Protein AF-A0A662CK66-F1 (afdb_monomer_lite)

Sequence (88 aa):
MSSEHLSEIEKKALIEFRRRLEELFGGALMAVRLFGSKARGDFVEGSDVDVAVVVKGPLDRETVEKIYEVAFDINFAADYAFYLWDRK

Foldseek 3Di:
DPLVLPDPLRVVLLVQLVVVCCVVQPPQWPDKDWDDCSVVVNDDPPDDTDIDTGGHDDPDPVVVVSSVVSNVVSCVVSVHDDDDDDDD

Secondary structure (DSSP, 8-state):
--GGG--HHHHHHHHHHHHHHHHHHGGGEEEEEEEHHHHHT-PPTT---EEEEEESS---HHHHHHHHHHHHHHHHHHT---------

Structure (mmCIF, N/CA/C/O backbone):
data_AF-A0A662CK66-F1
#
_entry.id   AF-A0A662CK66-F1
#
loop_
_atom_site.group_PDB
_atom_site.id
_atom_site.type_symbol
_atom_site.label_atom_id
_atom_site.label_alt_id
_atom_site.label_comp_id
_atom_site.label_asym_id
_atom_site.label_entity_id
_atom_site.label_seq_id
_atom_site.pdbx_PDB_ins_code
_atom_site.Cartn_x
_atom_site.Cartn_y
_atom_site.Cartn_z
_atom_site.occupancy
_atom_site.B_iso_or_equiv
_atom_site.auth_seq_id
_atom_site.auth_comp_id
_atom_site.auth_asym_id
_atom_site.auth_atom_id
_atom_site.pdbx_PDB_model_num
ATOM 1 N N . MET A 1 1 ? -0.331 -14.792 -6.312 1.00 47.12 1 MET A N 1
ATOM 2 C CA . MET A 1 1 ? -0.173 -13.516 -7.038 1.00 47.12 1 MET A CA 1
ATOM 3 C C . MET A 1 1 ? 0.869 -13.769 -8.100 1.00 47.12 1 MET A C 1
ATOM 5 O O . MET A 1 1 ? 1.969 -14.140 -7.715 1.00 47.12 1 MET A O 1
ATOM 9 N N . SER A 1 2 ? 0.544 -13.682 -9.388 1.00 50.19 2 SER A N 1
ATOM 10 C CA . SER A 1 2 ? 1.569 -13.743 -10.434 1.00 50.19 2 SER A CA 1
ATOM 11 C C . SER A 1 2 ? 2.347 -12.426 -10.398 1.00 50.19 2 SER A C 1
ATOM 13 O O . SER A 1 2 ? 2.039 -11.473 -11.098 1.00 50.19 2 SER A O 1
ATOM 15 N N . SER A 1 3 ? 3.347 -12.352 -9.518 1.00 63.66 3 SER A N 1
ATOM 16 C CA . SER A 1 3 ? 4.348 -11.276 -9.452 1.00 63.66 3 SER A CA 1
ATOM 17 C C . SER A 1 3 ? 5.378 -11.379 -10.588 1.00 63.66 3 SER A C 1
ATOM 19 O O . SER A 1 3 ? 6.493 -10.878 -10.477 1.00 63.66 3 SER A O 1
ATOM 21 N N . GLU A 1 4 ? 5.012 -12.066 -11.668 1.00 76.81 4 GLU A N 1
ATOM 22 C CA . GLU A 1 4 ? 5.872 -12.457 -12.784 1.00 76.81 4 GLU A CA 1
ATOM 23 C C . GLU A 1 4 ? 6.342 -11.242 -13.595 1.00 76.81 4 GLU A C 1
ATOM 25 O O . GLU A 1 4 ? 7.433 -11.243 -14.152 1.00 76.81 4 GLU A O 1
ATOM 30 N N . HIS A 1 5 ? 5.549 -10.171 -13.572 1.00 88.06 5 HIS A N 1
ATOM 31 C CA . HIS A 1 5 ? 5.787 -8.912 -14.280 1.00 88.06 5 HIS A CA 1
ATOM 32 C C . HIS A 1 5 ? 6.372 -7.800 -13.400 1.00 88.06 5 HIS A C 1
ATOM 34 O O . HIS A 1 5 ? 6.492 -6.659 -13.846 1.00 88.06 5 HIS A O 1
ATOM 40 N N . LEU A 1 6 ? 6.706 -8.118 -12.146 1.00 89.44 6 LEU A N 1
ATOM 41 C CA . LEU A 1 6 ? 7.283 -7.164 -11.207 1.00 89.44 6 LEU A CA 1
ATOM 42 C C . LEU A 1 6 ? 8.805 -7.303 -11.156 1.00 89.44 6 LEU A C 1
ATOM 44 O O . LEU A 1 6 ? 9.340 -8.414 -11.086 1.00 89.44 6 LEU A O 1
ATOM 48 N N . SER A 1 7 ? 9.499 -6.172 -11.114 1.00 90.38 7 SER A N 1
ATOM 49 C CA . SER A 1 7 ? 10.915 -6.109 -10.772 1.00 90.38 7 SER A CA 1
ATOM 50 C C . SER A 1 7 ? 11.146 -6.540 -9.320 1.00 90.38 7 SER A C 1
ATOM 52 O O . SER A 1 7 ? 10.237 -6.559 -8.486 1.00 90.38 7 SER A O 1
ATOM 54 N N . GLU A 1 8 ? 12.393 -6.858 -8.978 1.00 89.19 8 GLU A N 1
ATOM 55 C CA . GLU A 1 8 ? 12.746 -7.219 -7.601 1.00 89.19 8 GLU A CA 1
ATOM 56 C C . GLU A 1 8 ? 12.527 -6.067 -6.609 1.00 89.19 8 GLU A C 1
ATOM 58 O O . GLU A 1 8 ? 12.203 -6.311 -5.447 1.00 89.19 8 GLU A O 1
ATOM 63 N N . ILE A 1 9 ? 12.659 -4.815 -7.059 1.00 90.06 9 ILE A N 1
ATOM 64 C CA . ILE A 1 9 ? 12.388 -3.629 -6.235 1.00 90.06 9 ILE A CA 1
ATOM 65 C C . ILE A 1 9 ? 10.882 -3.508 -5.983 1.00 90.06 9 ILE A C 1
ATOM 67 O O . ILE A 1 9 ? 10.468 -3.391 -4.832 1.00 90.06 9 ILE A O 1
ATOM 71 N N . GLU A 1 10 ? 10.061 -3.638 -7.028 1.00 91.44 10 GLU A N 1
ATOM 72 C CA . GLU A 1 10 ? 8.596 -3.595 -6.920 1.00 91.44 10 GLU A CA 1
ATOM 73 C C . GLU A 1 10 ? 8.076 -4.716 -6.004 1.00 91.44 10 GLU A C 1
ATOM 75 O O . GLU A 1 10 ? 7.243 -4.478 -5.131 1.00 91.44 10 GLU A O 1
ATOM 80 N N . LYS A 1 11 ? 8.615 -5.938 -6.124 1.00 91.50 11 LYS A N 1
ATOM 81 C CA . LYS A 1 11 ? 8.267 -7.054 -5.227 1.00 91.50 11 LYS A CA 1
ATOM 82 C C . LYS A 1 11 ? 8.578 -6.728 -3.768 1.00 91.50 11 LYS A C 1
ATOM 84 O O . LYS A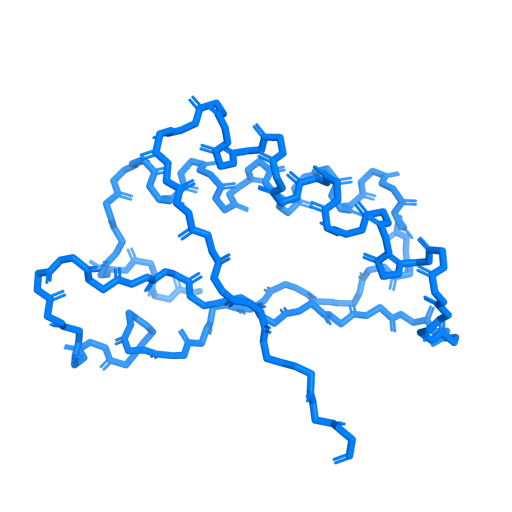 1 11 ? 7.733 -6.962 -2.904 1.00 91.50 11 LYS A O 1
ATOM 89 N N . LYS A 1 12 ? 9.769 -6.191 -3.484 1.00 91.12 12 LYS A N 1
ATOM 90 C CA . LYS A 1 12 ? 10.170 -5.804 -2.121 1.00 91.12 12 LYS A CA 1
ATOM 91 C C . LYS A 1 12 ? 9.275 -4.698 -1.565 1.00 91.12 12 LYS A C 1
ATOM 93 O O . LYS A 1 12 ? 8.819 -4.822 -0.431 1.00 91.12 12 LYS A O 1
ATOM 98 N N . ALA A 1 13 ? 8.973 -3.682 -2.372 1.00 91.94 13 ALA A N 1
ATOM 99 C CA . ALA A 1 13 ? 8.072 -2.596 -2.002 1.00 91.94 13 ALA A CA 1
ATOM 100 C C . ALA A 1 13 ? 6.672 -3.119 -1.642 1.00 91.94 13 ALA A C 1
ATOM 102 O O . ALA A 1 13 ? 6.139 -2.767 -0.595 1.00 91.94 13 ALA A O 1
ATOM 103 N N . LEU A 1 14 ? 6.102 -4.028 -2.442 1.00 92.88 14 LEU A N 1
ATOM 104 C CA . LEU A 1 14 ? 4.785 -4.612 -2.160 1.00 92.88 14 LEU A CA 1
ATOM 105 C C . LEU A 1 14 ? 4.763 -5.499 -0.912 1.00 92.88 14 LEU A C 1
ATOM 107 O O . LEU A 1 14 ? 3.770 -5.500 -0.182 1.00 92.88 14 LEU A O 1
ATOM 111 N N . ILE A 1 15 ? 5.832 -6.262 -0.666 1.00 93.31 15 ILE A N 1
ATOM 112 C CA . ILE A 1 15 ? 5.961 -7.073 0.552 1.00 93.31 15 ILE A CA 1
ATOM 113 C C . ILE A 1 15 ? 5.982 -6.164 1.781 1.00 93.31 15 ILE A C 1
ATOM 115 O O . ILE A 1 15 ? 5.239 -6.409 2.731 1.00 93.31 15 ILE A O 1
ATOM 119 N N . GLU A 1 16 ? 6.786 -5.102 1.746 1.00 94.75 16 GLU A N 1
ATOM 120 C CA . GLU A 1 16 ? 6.887 -4.145 2.846 1.00 94.75 16 GLU A CA 1
ATOM 121 C C . GLU A 1 16 ? 5.583 -3.361 3.044 1.00 94.75 16 GLU A C 1
ATOM 123 O O . GLU A 1 16 ? 5.129 -3.200 4.177 1.00 94.75 16 GLU A O 1
ATOM 128 N N . PHE A 1 17 ? 4.929 -2.952 1.953 1.00 95.38 17 PHE A N 1
ATOM 129 C CA . PHE A 1 17 ? 3.638 -2.265 1.989 1.00 95.38 17 PHE A CA 1
ATOM 130 C C . PHE A 1 17 ? 2.590 -3.132 2.667 1.00 95.38 17 PHE A C 1
ATOM 132 O O . PHE A 1 17 ? 1.964 -2.712 3.638 1.00 95.38 17 PHE A O 1
ATOM 139 N N . ARG A 1 18 ? 2.461 -4.389 2.227 1.00 95.31 18 ARG A N 1
ATOM 140 C CA . ARG A 1 18 ? 1.549 -5.344 2.855 1.00 95.31 18 ARG A CA 1
ATOM 141 C C . ARG A 1 18 ? 1.874 -5.536 4.337 1.00 95.31 18 ARG A C 1
ATOM 143 O O . ARG A 1 18 ? 0.949 -5.491 5.139 1.00 95.31 18 ARG A O 1
ATOM 150 N N . ARG A 1 19 ? 3.147 -5.721 4.701 1.00 96.56 19 ARG A N 1
ATOM 151 C CA . ARG A 1 19 ? 3.567 -5.925 6.098 1.00 96.56 19 ARG A CA 1
ATOM 152 C C . ARG A 1 19 ? 3.155 -4.750 6.989 1.00 96.56 19 ARG A C 1
ATOM 154 O O . ARG A 1 19 ? 2.554 -4.964 8.035 1.00 96.56 19 ARG A O 1
ATOM 161 N N . ARG A 1 20 ? 3.420 -3.511 6.564 1.00 97.12 20 ARG A N 1
ATOM 162 C CA . ARG A 1 20 ? 3.049 -2.309 7.331 1.00 97.12 20 ARG A CA 1
ATOM 163 C C . ARG A 1 20 ? 1.535 -2.142 7.451 1.00 97.12 20 ARG A C 1
ATOM 165 O O . ARG A 1 20 ? 1.044 -1.784 8.516 1.00 97.12 20 ARG A O 1
ATOM 172 N N . LEU A 1 21 ? 0.776 -2.448 6.397 1.00 96.19 21 LEU A N 1
ATOM 173 C CA . LEU A 1 21 ? -0.688 -2.443 6.474 1.00 96.19 21 LEU A CA 1
ATOM 174 C C . LEU A 1 21 ? -1.226 -3.535 7.412 1.00 96.19 21 LEU A C 1
ATOM 176 O O . LEU A 1 21 ? -2.204 -3.299 8.118 1.00 96.19 21 LEU A O 1
ATOM 180 N N . GLU A 1 22 ? -0.601 -4.715 7.442 1.00 96.69 22 GLU A N 1
ATOM 181 C CA . GLU A 1 22 ? -0.946 -5.787 8.386 1.00 96.69 22 GLU A CA 1
ATOM 182 C C . GLU A 1 22 ? -0.691 -5.360 9.834 1.00 96.69 22 GLU A C 1
ATOM 184 O O . GLU A 1 22 ? -1.500 -5.660 10.708 1.00 96.69 22 GLU A O 1
ATOM 189 N N . GLU A 1 23 ? 0.377 -4.606 10.087 1.00 96.94 23 GLU A N 1
ATOM 190 C CA . GLU A 1 23 ? 0.680 -4.047 11.409 1.00 96.94 23 GLU A CA 1
ATOM 191 C C . GLU A 1 23 ? -0.308 -2.953 11.827 1.00 96.94 23 GLU A C 1
ATOM 193 O O . GLU A 1 23 ? -0.741 -2.930 12.978 1.00 96.94 23 GLU A O 1
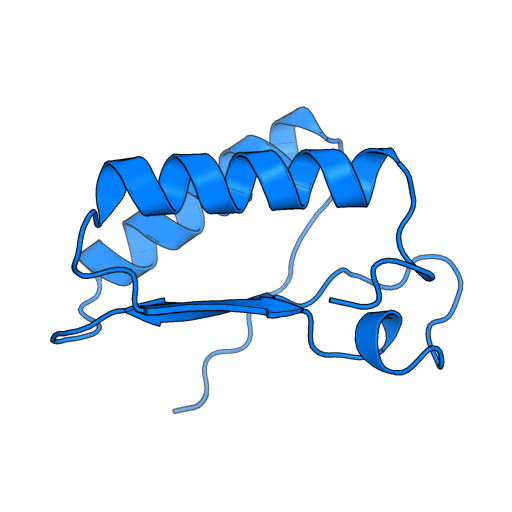ATOM 198 N N . LEU A 1 24 ? -0.704 -2.078 10.898 1.00 94.75 24 LEU A N 1
ATOM 199 C CA . LEU A 1 24 ? -1.638 -0.983 11.174 1.00 94.75 24 LEU A CA 1
ATOM 200 C C . LEU A 1 24 ? -3.077 -1.457 11.387 1.00 94.75 24 LEU A C 1
ATOM 202 O O . LEU A 1 24 ? -3.763 -0.972 12.286 1.00 94.75 24 LEU A O 1
ATOM 206 N N . PHE A 1 25 ? -3.553 -2.371 10.542 1.00 94.38 25 PHE A N 1
ATOM 207 C CA . PHE A 1 25 ? -4.966 -2.753 10.503 1.00 94.38 25 PHE A CA 1
ATOM 208 C C . PHE A 1 25 ? -5.239 -4.132 11.108 1.00 94.38 25 PHE A C 1
ATOM 210 O O . PHE A 1 25 ? -6.397 -4.461 11.372 1.00 94.38 25 PHE A O 1
ATOM 217 N N . GLY A 1 26 ? -4.212 -4.953 11.346 1.00 94.00 26 GLY A N 1
ATOM 218 C CA . GLY A 1 26 ? -4.356 -6.287 11.924 1.00 94.00 26 GLY A CA 1
ATOM 219 C C . GLY A 1 26 ? -5.418 -7.120 11.203 1.00 94.00 26 GLY A C 1
ATOM 220 O O . GLY A 1 26 ? -5.460 -7.196 9.976 1.00 94.00 26 GLY A O 1
ATOM 221 N N . GLY A 1 27 ? -6.343 -7.702 11.973 1.00 93.44 27 GLY A N 1
ATOM 222 C CA . GLY A 1 27 ? -7.454 -8.500 11.438 1.00 93.44 27 GLY A CA 1
ATOM 223 C C . GLY A 1 27 ? -8.495 -7.718 10.621 1.00 93.44 27 GLY A C 1
ATOM 224 O O . GLY A 1 27 ? -9.393 -8.336 10.047 1.00 93.44 27 GLY A O 1
ATOM 225 N N . ALA A 1 28 ? -8.408 -6.385 10.567 1.00 94.19 28 ALA A N 1
ATOM 226 C CA . ALA A 1 28 ? -9.239 -5.568 9.689 1.00 94.19 28 ALA A CA 1
ATOM 227 C C . ALA A 1 28 ? -8.693 -5.509 8.253 1.00 94.19 28 ALA A C 1
ATOM 229 O O . ALA A 1 28 ? -9.476 -5.251 7.341 1.00 94.19 28 ALA A O 1
ATOM 230 N N . LEU A 1 29 ? -7.407 -5.791 8.004 1.00 96.31 29 LEU A N 1
ATOM 231 C CA . LEU A 1 29 ? -6.897 -5.889 6.635 1.00 96.31 29 LEU A CA 1
ATOM 232 C C . LEU A 1 29 ? -7.410 -7.177 5.982 1.00 96.31 29 LEU A C 1
ATOM 234 O O . LEU A 1 29 ? -7.001 -8.282 6.330 1.00 96.31 29 LEU A O 1
ATOM 238 N N . MET A 1 30 ? -8.306 -7.043 5.009 1.00 95.38 30 MET A N 1
ATOM 239 C CA . MET A 1 30 ? -8.916 -8.187 4.329 1.00 95.38 30 MET A CA 1
ATOM 240 C C . MET A 1 30 ? -8.088 -8.627 3.123 1.00 95.38 30 MET A C 1
ATOM 242 O O . MET A 1 30 ? -7.940 -9.824 2.864 1.00 95.38 30 MET A O 1
ATOM 246 N N . ALA A 1 31 ? -7.557 -7.671 2.357 1.00 93.25 31 ALA A N 1
ATOM 247 C CA . ALA A 1 31 ? -6.756 -7.977 1.183 1.00 93.25 31 ALA A CA 1
ATOM 248 C C . ALA A 1 31 ? -5.851 -6.818 0.756 1.00 93.25 31 ALA A C 1
ATOM 250 O O . ALA A 1 31 ? -6.214 -5.652 0.852 1.00 93.25 31 ALA A O 1
ATOM 251 N N . VAL A 1 32 ? -4.710 -7.183 0.174 1.00 94.12 32 VAL A N 1
ATOM 252 C CA . VAL A 1 32 ? -3.877 -6.329 -0.679 1.00 94.12 32 VAL A CA 1
ATOM 253 C C . VAL A 1 32 ? -3.723 -7.076 -2.003 1.00 94.12 32 VAL A C 1
ATOM 255 O O . VAL A 1 32 ? -3.375 -8.266 -1.996 1.00 94.12 32 VAL A O 1
ATOM 258 N N . ARG A 1 33 ? -4.088 -6.460 -3.131 1.00 92.94 33 ARG A N 1
ATOM 259 C CA . ARG A 1 33 ? -4.155 -7.117 -4.449 1.00 92.94 33 ARG A CA 1
ATOM 260 C C . ARG A 1 33 ? -3.523 -6.258 -5.536 1.00 92.94 33 ARG A C 1
ATOM 262 O O . ARG A 1 33 ? -3.922 -5.117 -5.709 1.00 92.94 33 ARG A O 1
ATOM 269 N N . LEU A 1 34 ? -2.590 -6.837 -6.291 1.00 91.88 34 LEU A N 1
ATOM 270 C CA . LEU A 1 34 ? -2.082 -6.228 -7.519 1.00 91.88 34 LEU A CA 1
ATOM 271 C C . LEU A 1 34 ? -3.209 -6.180 -8.558 1.00 91.88 34 LEU A C 1
ATOM 273 O O . LEU A 1 34 ? -3.902 -7.182 -8.758 1.00 91.88 34 LEU A O 1
ATOM 277 N N . PHE A 1 35 ? -3.372 -5.038 -9.213 1.00 91.38 35 PHE A N 1
ATOM 278 C CA . PHE A 1 35 ? -4.244 -4.872 -10.368 1.00 91.38 35 PHE A CA 1
ATOM 279 C C . PHE A 1 35 ? -3.509 -4.085 -11.461 1.00 91.38 35 PHE A C 1
ATOM 281 O O . PHE A 1 35 ? -2.281 -4.017 -11.461 1.00 91.38 35 PHE A O 1
ATOM 288 N N . GLY A 1 36 ? -4.240 -3.570 -12.446 1.00 91.19 36 GLY A N 1
ATOM 289 C CA . GLY A 1 36 ? -3.640 -2.733 -13.480 1.00 91.19 36 GLY A CA 1
ATOM 290 C C . GLY A 1 36 ? -2.804 -3.509 -14.495 1.00 91.19 36 GLY A C 1
ATOM 291 O O . GLY A 1 36 ? -2.963 -4.723 -14.666 1.00 91.19 36 GLY A O 1
ATOM 292 N N . SER A 1 37 ? -1.964 -2.787 -15.231 1.00 93.25 37 SER A N 1
ATOM 293 C CA . SER A 1 37 ? -1.272 -3.328 -16.406 1.00 93.25 37 SER A CA 1
ATOM 294 C C . SER A 1 37 ? -0.199 -4.359 -16.047 1.00 93.25 37 SER A C 1
ATOM 296 O O . SER A 1 37 ? -0.082 -5.404 -16.686 1.00 93.25 37 SER A O 1
ATOM 298 N N . LYS A 1 38 ? 0.521 -4.136 -14.942 1.00 92.25 38 LYS A N 1
ATOM 299 C CA . LYS A 1 38 ? 1.504 -5.085 -14.396 1.00 92.25 38 LYS A CA 1
ATOM 300 C C . LYS A 1 38 ? 0.855 -6.405 -13.975 1.00 92.25 38 LYS A C 1
ATOM 302 O O . LYS A 1 38 ? 1.456 -7.456 -14.158 1.00 92.25 38 LYS A O 1
ATOM 307 N N . ALA A 1 39 ? -0.380 -6.387 -13.465 1.00 91.56 39 ALA A N 1
ATOM 308 C CA . ALA A 1 39 ? -1.107 -7.623 -13.161 1.00 91.56 39 ALA A CA 1
ATOM 309 C C . ALA A 1 39 ? -1.524 -8.398 -14.420 1.00 91.56 39 ALA A C 1
ATOM 311 O O . ALA A 1 39 ? -1.548 -9.626 -14.395 1.00 91.56 39 ALA A O 1
ATOM 312 N N . ARG A 1 40 ? -1.892 -7.687 -15.495 1.00 92.94 40 ARG A N 1
ATOM 313 C CA . ARG A 1 40 ? -2.360 -8.288 -16.756 1.00 92.94 40 ARG A CA 1
ATOM 314 C C . ARG A 1 40 ? -1.229 -8.688 -17.703 1.00 92.94 40 ARG A C 1
ATOM 316 O O . ARG A 1 40 ? -1.470 -9.485 -18.603 1.00 92.94 40 ARG A O 1
ATOM 323 N N . GLY A 1 41 ? -0.033 -8.132 -17.515 1.00 91.38 41 GLY A N 1
ATOM 324 C CA . GLY A 1 41 ? 1.115 -8.348 -18.395 1.00 91.38 41 GLY A CA 1
ATOM 325 C C . GLY A 1 41 ? 1.125 -7.467 -19.649 1.00 91.38 41 GLY A C 1
ATOM 326 O O . GLY A 1 41 ? 1.953 -7.685 -20.524 1.00 91.38 41 GLY A O 1
ATOM 327 N N . ASP A 1 42 ? 0.242 -6.467 -19.740 1.00 92.75 42 ASP A N 1
ATOM 328 C CA . ASP A 1 42 ? 0.154 -5.502 -20.850 1.00 92.75 42 ASP A CA 1
ATOM 329 C C . ASP A 1 42 ? 0.794 -4.141 -20.501 1.00 92.75 42 ASP A C 1
ATOM 331 O O . ASP A 1 42 ? 0.443 -3.104 -21.065 1.00 92.75 42 ASP A O 1
ATOM 335 N N . PHE A 1 43 ? 1.725 -4.133 -19.543 1.00 92.06 43 PHE A N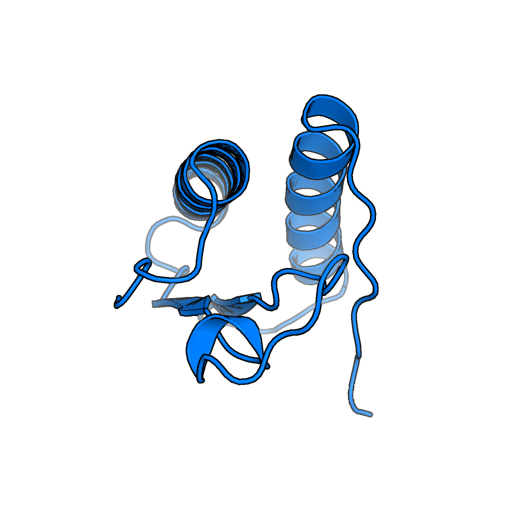 1
ATOM 336 C CA . PHE A 1 43 ? 2.455 -2.942 -19.115 1.00 92.0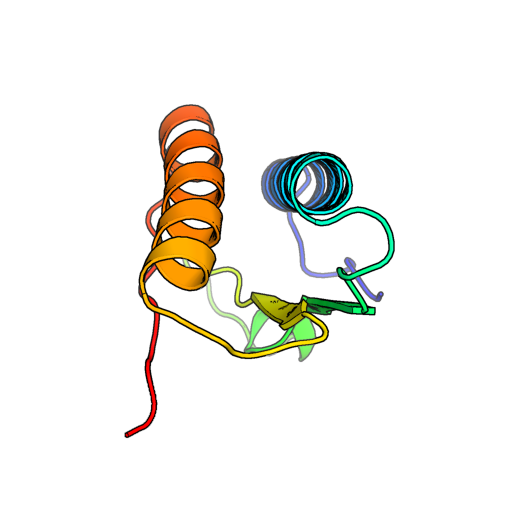6 43 PHE A CA 1
ATOM 337 C C . PHE A 1 43 ? 3.530 -2.529 -20.129 1.00 92.06 43 PHE A C 1
ATOM 339 O O . PHE A 1 43 ? 4.136 -3.360 -20.804 1.00 92.06 43 PHE A O 1
ATOM 346 N N . VAL A 1 44 ? 3.802 -1.228 -20.191 1.00 90.38 44 VAL A N 1
ATOM 347 C CA . VAL A 1 44 ? 4.925 -0.647 -20.941 1.00 90.38 44 VAL A CA 1
ATOM 348 C C . VAL A 1 44 ? 6.052 -0.237 -19.992 1.00 90.38 44 VAL A C 1
ATOM 350 O O . VAL A 1 44 ? 5.851 -0.151 -18.776 1.00 90.38 44 VAL A O 1
ATOM 353 N N . GLU A 1 45 ? 7.243 0.021 -20.531 1.00 86.56 45 GLU A N 1
ATOM 354 C CA . GLU A 1 45 ? 8.354 0.574 -19.751 1.00 86.56 45 GLU A CA 1
ATOM 355 C C . GLU A 1 45 ? 7.917 1.854 -19.018 1.00 86.56 45 GLU A C 1
ATOM 357 O O . GLU A 1 45 ? 7.232 2.703 -19.586 1.00 86.56 45 GLU A O 1
ATOM 362 N N . GLY A 1 46 ? 8.256 1.951 -17.731 1.00 83.25 46 GLY A N 1
ATOM 363 C CA . GLY A 1 46 ? 7.830 3.057 -16.869 1.00 83.25 46 GLY A CA 1
ATOM 364 C C . GLY A 1 46 ? 6.387 2.983 -16.353 1.00 83.25 46 GLY A C 1
ATOM 365 O O . GLY A 1 46 ? 5.946 3.936 -15.726 1.00 83.25 46 GLY A O 1
ATOM 366 N N . SER A 1 47 ? 5.642 1.894 -16.588 1.00 89.00 47 SER A N 1
ATOM 367 C CA . SER A 1 47 ? 4.302 1.733 -15.991 1.00 89.00 47 SER A CA 1
ATOM 368 C C . SER A 1 47 ? 4.360 1.598 -14.470 1.00 89.00 47 SER A C 1
ATOM 370 O O . SER A 1 47 ? 5.167 0.816 -13.957 1.00 89.00 47 SER A O 1
ATOM 372 N N . ASP A 1 48 ? 3.426 2.264 -13.793 1.00 89.38 48 ASP A N 1
ATOM 373 C CA . ASP A 1 48 ? 3.228 2.195 -12.344 1.00 89.38 48 ASP A CA 1
ATOM 374 C C . ASP A 1 48 ? 2.765 0.801 -11.868 1.00 89.38 48 ASP A C 1
ATOM 376 O O . ASP A 1 48 ? 2.341 -0.063 -12.646 1.00 89.38 48 ASP A O 1
ATOM 380 N N . VAL A 1 49 ? 2.837 0.589 -10.551 1.00 90.12 49 VAL A N 1
ATOM 381 C CA . VAL A 1 49 ? 2.331 -0.607 -9.864 1.00 90.12 49 VAL A CA 1
ATOM 382 C C . VAL A 1 49 ? 1.023 -0.274 -9.149 1.00 90.12 49 VAL A C 1
ATOM 384 O O . VAL A 1 49 ? 1.015 0.421 -8.138 1.00 90.12 49 VAL A O 1
ATOM 387 N N . ASP A 1 50 ? -0.083 -0.833 -9.633 1.00 91.00 50 ASP A N 1
ATOM 388 C CA . ASP A 1 50 ? -1.415 -0.583 -9.081 1.00 91.00 50 ASP A CA 1
ATOM 389 C C . ASP A 1 50 ? -1.805 -1.609 -8.000 1.00 91.00 50 ASP A C 1
ATOM 391 O O . ASP A 1 50 ? -1.799 -2.824 -8.238 1.00 91.00 50 ASP A O 1
ATOM 395 N N . VAL A 1 51 ? -2.204 -1.142 -6.809 1.00 92.69 51 VAL A N 1
ATOM 396 C CA . VAL A 1 51 ? -2.576 -2.008 -5.671 1.00 92.69 51 VAL A CA 1
ATOM 397 C C . VAL A 1 51 ? -3.919 -1.625 -5.059 1.00 92.69 51 VAL A C 1
ATOM 399 O O . VAL A 1 51 ? -4.136 -0.491 -4.648 1.00 92.69 51 VAL A O 1
ATOM 402 N N . ALA A 1 52 ? -4.827 -2.593 -4.964 1.00 93.12 52 ALA A N 1
ATOM 403 C CA . ALA A 1 52 ? -6.101 -2.453 -4.279 1.00 93.12 52 ALA A CA 1
ATOM 404 C C . ALA A 1 52 ? -5.964 -2.939 -2.832 1.00 93.12 52 ALA A C 1
ATOM 406 O O . ALA A 1 52 ? -5.539 -4.075 -2.587 1.00 93.12 52 ALA A O 1
ATOM 407 N N . VAL A 1 53 ? -6.361 -2.094 -1.882 1.00 94.62 53 VAL A N 1
ATOM 408 C CA . VAL A 1 53 ? -6.387 -2.405 -0.449 1.00 94.62 53 VAL A CA 1
ATOM 409 C C . VAL A 1 53 ? -7.840 -2.530 -0.001 1.00 94.62 53 VAL A C 1
ATOM 411 O O . VAL A 1 53 ? -8.653 -1.644 -0.242 1.00 94.62 53 VAL A O 1
ATOM 414 N N . VAL A 1 54 ? -8.172 -3.644 0.646 1.00 94.06 54 VAL A N 1
ATOM 415 C CA . VAL A 1 54 ? -9.504 -3.916 1.194 1.00 94.06 54 VAL A CA 1
ATOM 416 C C . VAL A 1 54 ? -9.383 -4.008 2.705 1.00 94.06 54 VAL A C 1
ATOM 418 O O . VAL A 1 54 ? -8.710 -4.904 3.222 1.00 94.06 54 VAL A O 1
ATOM 421 N N . VAL A 1 55 ? -10.057 -3.103 3.407 1.00 93.62 55 VAL A N 1
ATOM 422 C CA . VAL A 1 55 ? -10.097 -3.041 4.872 1.00 93.62 55 VAL A CA 1
ATOM 423 C C . VAL A 1 55 ? -11.541 -3.215 5.334 1.00 93.62 55 VAL A C 1
ATOM 425 O O . VAL A 1 55 ? -12.479 -2.748 4.690 1.00 93.62 55 VAL A O 1
ATOM 428 N N . LYS A 1 56 ? -11.736 -3.929 6.438 1.00 92.56 56 LYS A N 1
ATOM 429 C CA . LYS A 1 56 ? -13.031 -4.102 7.087 1.00 92.56 56 LYS A CA 1
ATOM 430 C C . LYS A 1 56 ? -13.347 -2.875 7.939 1.00 92.56 56 LYS A C 1
ATOM 432 O O . LYS A 1 56 ? -12.625 -2.594 8.888 1.00 92.56 56 LYS A O 1
ATOM 437 N N . GLY A 1 57 ? -14.476 -2.227 7.666 1.00 87.81 57 GLY A N 1
ATOM 438 C CA . GLY A 1 57 ? -14.948 -1.061 8.418 1.00 87.81 57 GLY A CA 1
ATOM 439 C C . GLY A 1 57 ? -15.207 0.142 7.510 1.00 87.81 57 GLY A C 1
ATOM 440 O O . GLY A 1 57 ? -15.156 -0.001 6.287 1.00 87.81 57 GLY A O 1
ATOM 441 N N . PRO A 1 58 ? -15.537 1.310 8.085 1.00 83.50 58 PRO A N 1
ATOM 442 C CA . PRO A 1 58 ? -15.669 2.537 7.315 1.00 83.50 58 PRO A CA 1
ATOM 443 C C . PRO A 1 58 ? -14.312 2.943 6.736 1.00 83.50 58 PRO A C 1
ATOM 445 O O . PRO A 1 58 ? -13.304 2.947 7.438 1.00 83.50 58 PRO A O 1
ATOM 448 N N . LEU A 1 59 ? -14.300 3.307 5.456 1.00 87.00 59 LEU A N 1
ATOM 449 C CA . LEU A 1 59 ? -13.144 3.924 4.819 1.00 87.00 59 LEU A CA 1
ATOM 450 C C . LEU A 1 59 ? -13.193 5.432 5.092 1.00 87.00 59 LEU A C 1
ATOM 452 O O . LEU A 1 59 ? -13.597 6.222 4.241 1.00 87.00 59 LEU A O 1
ATOM 456 N N . ASP A 1 60 ? -12.895 5.810 6.333 1.00 91.31 60 ASP A N 1
ATOM 457 C CA . ASP A 1 60 ? -12.817 7.213 6.721 1.00 91.31 60 ASP A CA 1
ATOM 458 C C . ASP A 1 60 ? -11.506 7.858 6.257 1.00 91.31 60 ASP A C 1
ATOM 460 O O . ASP A 1 60 ? -10.561 7.204 5.806 1.00 91.31 60 ASP A O 1
ATOM 464 N N . ARG A 1 61 ? -11.469 9.188 6.346 1.00 92.19 61 ARG A N 1
ATOM 465 C CA . ARG A 1 61 ? -10.324 9.983 5.910 1.00 92.19 61 ARG A CA 1
ATOM 466 C C . ARG A 1 61 ? -9.031 9.576 6.620 1.00 92.19 61 ARG A C 1
ATOM 468 O O . ARG A 1 61 ? -8.002 9.510 5.965 1.00 92.19 61 ARG A O 1
ATOM 475 N N . GLU A 1 62 ? -9.089 9.271 7.914 1.00 92.12 62 GLU A N 1
ATOM 476 C CA . GLU A 1 62 ? -7.914 8.878 8.701 1.00 92.12 62 GLU A CA 1
ATOM 477 C C . GLU A 1 62 ? -7.356 7.522 8.243 1.00 92.12 62 GLU A C 1
ATOM 479 O O . GLU A 1 62 ? -6.148 7.359 8.080 1.00 92.12 62 GLU A O 1
ATOM 484 N N . THR A 1 63 ? -8.230 6.545 7.987 1.00 91.12 63 THR A N 1
ATOM 485 C CA . THR A 1 63 ? -7.854 5.228 7.453 1.00 91.12 63 THR A CA 1
ATOM 486 C C . THR A 1 63 ? -7.158 5.370 6.107 1.00 91.12 63 THR A C 1
ATOM 488 O O . THR A 1 63 ? -6.119 4.757 5.863 1.00 91.12 63 THR A O 1
ATOM 491 N N . VAL A 1 64 ? -7.726 6.206 5.243 1.00 92.44 64 VAL A N 1
ATOM 492 C CA . VAL A 1 64 ? -7.185 6.503 3.922 1.00 92.44 64 VAL A CA 1
ATOM 493 C C . VAL A 1 64 ? -5.828 7.208 4.034 1.00 92.44 64 VAL A C 1
ATOM 495 O O . VAL A 1 64 ? -4.872 6.768 3.400 1.00 92.44 64 VAL A O 1
ATOM 498 N N . GLU A 1 65 ? -5.708 8.236 4.879 1.00 94.31 65 GLU A N 1
ATOM 499 C CA . GLU A 1 65 ? -4.454 8.965 5.129 1.00 94.31 65 GLU A CA 1
ATOM 500 C C . GLU A 1 65 ? -3.340 8.035 5.636 1.00 94.31 65 GLU A C 1
ATOM 502 O O . GLU A 1 65 ? -2.239 8.068 5.095 1.00 94.31 65 GL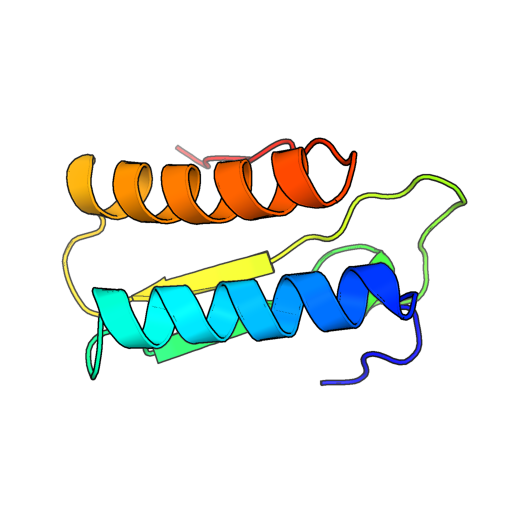U A O 1
ATOM 507 N N . LYS A 1 66 ? -3.627 7.109 6.560 1.00 94.12 66 LYS A N 1
ATOM 508 C CA . LYS A 1 66 ? -2.641 6.113 7.024 1.00 94.12 66 LYS A CA 1
ATOM 509 C C . LYS A 1 66 ? -2.146 5.195 5.906 1.00 94.12 66 LYS A C 1
ATOM 511 O O . LYS A 1 66 ? -0.963 4.873 5.848 1.00 94.12 66 LYS A O 1
ATOM 516 N N . ILE A 1 67 ? -3.034 4.754 5.010 1.00 94.06 67 ILE A N 1
ATOM 517 C CA . ILE A 1 67 ? -2.633 3.940 3.849 1.00 94.06 67 ILE A CA 1
ATOM 518 C C . ILE A 1 67 ? -1.722 4.762 2.925 1.00 94.06 67 ILE A C 1
ATOM 520 O O . ILE A 1 67 ? -0.708 4.244 2.450 1.00 94.06 67 ILE A O 1
ATOM 524 N N . TYR A 1 68 ? -2.060 6.036 2.703 1.00 91.75 68 TYR A N 1
ATOM 525 C CA . TYR A 1 68 ? -1.255 6.963 1.907 1.00 91.75 68 TYR A CA 1
ATOM 526 C C . TYR A 1 68 ? 0.131 7.204 2.507 1.00 91.75 68 TYR A C 1
ATOM 528 O O . TYR A 1 68 ? 1.107 7.158 1.765 1.00 91.75 68 TYR A O 1
ATOM 536 N N . GLU A 1 69 ? 0.239 7.422 3.818 1.00 94.38 69 GLU A N 1
ATOM 537 C CA . GLU A 1 69 ? 1.522 7.625 4.504 1.00 94.38 69 GLU A CA 1
ATOM 538 C C . GLU A 1 69 ? 2.455 6.428 4.306 1.00 94.38 69 GLU A C 1
ATOM 540 O O . GLU A 1 69 ? 3.602 6.588 3.896 1.00 94.38 69 GLU A O 1
ATOM 545 N N . VAL A 1 70 ? 1.942 5.207 4.485 1.00 94.88 70 VAL A N 1
ATOM 546 C CA . VAL A 1 70 ? 2.733 3.990 4.257 1.00 94.88 70 VAL A CA 1
ATOM 547 C C . VAL A 1 70 ? 3.170 3.867 2.796 1.00 94.88 70 VAL A C 1
ATOM 549 O O . VAL A 1 70 ? 4.319 3.511 2.528 1.00 94.88 70 VAL A O 1
ATOM 552 N N . ALA A 1 71 ? 2.270 4.138 1.845 1.00 91.69 71 ALA A N 1
ATOM 553 C CA . ALA A 1 71 ? 2.599 4.093 0.422 1.00 91.69 71 ALA A CA 1
ATOM 554 C C . ALA A 1 71 ? 3.668 5.136 0.063 1.00 91.69 71 ALA A C 1
ATOM 556 O O . ALA A 1 71 ? 4.612 4.823 -0.662 1.00 91.69 71 ALA A O 1
ATOM 557 N N . PHE A 1 72 ? 3.542 6.351 0.601 1.00 89.50 72 PHE A N 1
ATOM 558 C CA . PHE A 1 72 ? 4.482 7.445 0.396 1.00 89.50 72 PHE A CA 1
ATOM 559 C C . PHE A 1 72 ? 5.867 7.119 0.956 1.00 89.50 72 PHE A C 1
ATOM 561 O O . PHE A 1 72 ? 6.852 7.281 0.242 1.00 89.50 72 PHE A O 1
ATOM 568 N N . ASP A 1 73 ? 5.955 6.593 2.178 1.00 90.25 73 ASP A N 1
ATOM 569 C CA . ASP A 1 73 ? 7.228 6.202 2.792 1.00 90.25 73 ASP A CA 1
ATOM 570 C C . ASP A 1 73 ? 7.983 5.169 1.951 1.00 90.25 73 ASP A C 1
ATOM 572 O O . ASP A 1 73 ? 9.202 5.246 1.790 1.00 90.25 73 ASP A O 1
ATOM 576 N N . ILE A 1 74 ? 7.261 4.185 1.412 1.00 88.19 74 ILE A N 1
ATOM 577 C CA . ILE A 1 74 ? 7.849 3.125 0.589 1.00 88.19 74 ILE A CA 1
ATOM 578 C C . ILE A 1 74 ? 8.300 3.679 -0.756 1.00 88.19 74 ILE A C 1
ATOM 580 O O . ILE A 1 74 ? 9.399 3.365 -1.201 1.00 88.19 74 ILE A O 1
ATOM 584 N N . ASN A 1 75 ? 7.486 4.530 -1.370 1.00 79.19 75 ASN A N 1
ATOM 585 C CA . ASN A 1 75 ? 7.816 5.226 -2.607 1.00 79.19 75 ASN A CA 1
ATOM 586 C C . ASN A 1 75 ? 9.044 6.111 -2.483 1.00 79.19 75 ASN A C 1
ATOM 588 O O . ASN A 1 75 ? 9.954 6.028 -3.304 1.00 79.19 75 ASN A O 1
ATOM 592 N N . PHE A 1 76 ? 9.084 6.926 -1.434 1.00 75.06 76 PHE A N 1
ATOM 593 C CA . PHE A 1 76 ? 10.187 7.833 -1.172 1.00 75.06 76 PHE A CA 1
ATOM 594 C C . PHE A 1 76 ? 11.480 7.064 -0.88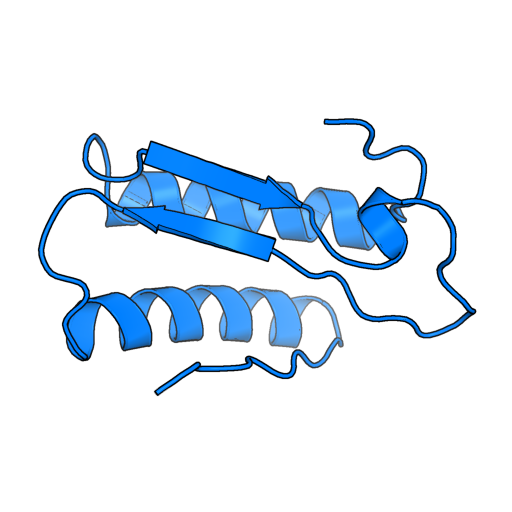1 1.00 75.06 76 PHE A C 1
ATOM 596 O O . PHE A 1 76 ? 12.552 7.460 -1.326 1.00 75.06 76 PHE A O 1
ATOM 603 N N . ALA A 1 77 ? 11.386 5.922 -0.195 1.00 68.31 77 ALA A N 1
ATOM 604 C CA . ALA A 1 77 ? 12.523 5.032 0.015 1.00 68.31 77 ALA A CA 1
ATOM 605 C C . ALA A 1 77 ? 12.941 4.249 -1.248 1.00 68.31 77 ALA A C 1
ATOM 607 O O . ALA A 1 77 ? 14.068 3.757 -1.305 1.00 68.31 77 ALA A O 1
ATOM 608 N N . ALA A 1 78 ? 12.048 4.104 -2.232 1.00 58.97 78 ALA A N 1
ATOM 609 C CA . ALA A 1 78 ? 12.264 3.322 -3.450 1.00 58.97 78 ALA A CA 1
ATOM 610 C C . ALA A 1 78 ? 12.538 4.163 -4.712 1.00 58.97 78 ALA A C 1
ATOM 612 O O . ALA A 1 78 ? 12.849 3.568 -5.741 1.00 58.97 78 ALA A O 1
ATOM 613 N N . ASP A 1 79 ? 12.463 5.497 -4.640 1.00 53.03 79 ASP A N 1
ATOM 614 C CA . ASP A 1 79 ? 12.607 6.429 -5.774 1.00 53.03 79 ASP A CA 1
ATOM 615 C C . ASP A 1 79 ? 11.495 6.277 -6.853 1.00 53.03 79 ASP A C 1
ATOM 617 O O . ASP A 1 79 ? 11.751 6.350 -8.054 1.00 53.03 79 ASP A O 1
ATOM 621 N N . TYR A 1 80 ? 10.235 6.059 -6.434 1.00 51.19 80 TYR A N 1
ATOM 622 C CA . TYR A 1 80 ? 9.053 5.954 -7.322 1.00 51.19 80 TYR A CA 1
ATOM 623 C C . TYR A 1 80 ? 7.883 6.855 -6.875 1.00 51.19 80 TYR A C 1
ATOM 625 O O . TYR A 1 80 ? 7.756 7.182 -5.698 1.00 51.19 80 TYR A O 1
ATOM 633 N N . ALA A 1 81 ? 7.003 7.249 -7.808 1.00 42.06 81 ALA A N 1
ATOM 634 C CA . ALA A 1 81 ? 5.795 8.049 -7.555 1.00 42.06 81 ALA A CA 1
ATOM 635 C C . ALA A 1 81 ? 4.524 7.240 -7.880 1.00 42.06 81 ALA A C 1
ATOM 637 O O . ALA A 1 81 ? 4.480 6.578 -8.909 1.00 42.06 81 ALA A O 1
ATOM 638 N N . PHE A 1 82 ? 3.480 7.313 -7.040 1.00 44.59 82 PHE A N 1
ATOM 639 C CA . PHE A 1 82 ? 2.156 6.741 -7.343 1.00 44.59 82 PHE A CA 1
ATOM 640 C C . PHE A 1 82 ? 1.118 7.845 -7.566 1.00 44.59 82 PHE A C 1
ATOM 642 O O . PHE A 1 82 ? 1.059 8.811 -6.803 1.00 44.59 82 PHE A O 1
ATOM 649 N N . TYR A 1 83 ? 0.244 7.645 -8.556 1.00 44.19 83 TYR A N 1
ATOM 650 C CA . TYR A 1 83 ? -1.034 8.344 -8.686 1.00 44.19 83 TYR A CA 1
ATOM 651 C C . TYR A 1 83 ? -2.150 7.451 -8.145 1.00 44.19 83 TYR A C 1
ATOM 653 O O . TYR A 1 83 ? -2.265 6.291 -8.529 1.00 44.19 83 TYR A O 1
ATOM 661 N N . LEU A 1 84 ? -2.988 7.986 -7.255 1.00 51.50 84 LEU A N 1
ATOM 662 C CA . LEU A 1 84 ? -4.122 7.252 -6.694 1.00 51.50 84 LEU A CA 1
ATOM 663 C C . LEU A 1 84 ? -5.437 7.835 -7.217 1.00 51.50 84 LEU A C 1
ATOM 665 O O . LEU A 1 84 ? -5.661 9.045 -7.200 1.00 51.50 84 LEU A O 1
ATOM 669 N N . TRP A 1 85 ? -6.285 6.945 -7.737 1.00 50.53 85 TRP A N 1
ATOM 670 C CA . TRP A 1 85 ? -7.590 7.267 -8.301 1.00 50.53 85 TRP A CA 1
ATOM 671 C C . TRP A 1 85 ? -8.687 6.958 -7.283 1.00 50.53 85 TRP A C 1
ATOM 673 O O . TRP A 1 85 ? -8.938 5.795 -6.968 1.00 50.53 85 TRP A O 1
ATOM 683 N N . ASP A 1 86 ? -9.343 8.006 -6.789 1.00 50.19 86 ASP A N 1
ATOM 684 C CA . ASP A 1 86 ? -10.567 7.907 -5.996 1.00 50.19 86 ASP A CA 1
ATOM 685 C C . ASP A 1 86 ? -11.785 8.072 -6.918 1.00 50.19 86 ASP A C 1
ATOM 687 O O . ASP A 1 86 ? -11.939 9.091 -7.602 1.00 50.19 86 ASP A O 1
ATOM 691 N N . ARG A 1 87 ? -12.651 7.054 -6.960 1.00 40.06 87 ARG A N 1
ATOM 692 C CA . ARG A 1 87 ? -13.964 7.163 -7.598 1.00 40.06 87 ARG A CA 1
ATOM 693 C C . ARG A 1 87 ? -14.963 7.671 -6.574 1.00 40.06 87 ARG A C 1
ATOM 695 O O . ARG A 1 87 ? -15.475 6.891 -5.775 1.00 40.06 87 ARG A O 1
ATOM 702 N N . LYS A 1 88 ? -15.284 8.961 -6.687 1.00 40.53 88 LYS A N 1
ATOM 703 C CA . LYS A 1 88 ? -16.620 9.443 -6.323 1.00 40.53 88 LYS A CA 1
ATOM 704 C C . LYS A 1 88 ? -17.705 8.668 -7.067 1.00 40.53 88 LYS A C 1
ATOM 706 O O . LYS A 1 88 ? -17.468 8.299 -8.244 1.00 40.53 88 LYS A O 1
#

pLDDT: mean 84.54, std 16.25, range [40.06, 97.12]

Radius of gyration: 12.99 Å; chains: 1; bounding box: 29×24×33 Å